Protein AF-S4P3X9-F1 (afdb_monomer_lite)

Organism: NCBI:txid116150

Radius of gyration: 15.5 Å; chains: 1; bounding box: 35×25×35 Å

Structure (mmCIF, N/CA/C/O backbone):
data_AF-S4P3X9-F1
#
_entry.id   AF-S4P3X9-F1
#
loop_
_atom_site.group_PDB
_atom_site.id
_atom_site.type_symbol
_atom_site.label_atom_id
_atom_site.label_alt_id
_atom_site.label_comp_id
_atom_site.label_asym_id
_atom_site.label_entity_id
_atom_site.label_seq_id
_atom_site.pdbx_PDB_ins_code
_atom_site.Cartn_x
_atom_site.Cartn_y
_atom_site.Cartn_z
_atom_site.occupancy
_atom_site.B_iso_or_equiv
_atom_site.auth_seq_id
_atom_site.auth_comp_id
_atom_site.auth_asym_id
_atom_site.auth_atom_id
_atom_site.pdbx_PDB_model_num
ATOM 1 N N . CYS A 1 1 ? 14.569 8.033 -18.618 1.00 68.69 1 CYS A N 1
ATOM 2 C CA . CYS A 1 1 ? 13.629 6.911 -18.847 1.00 68.69 1 CYS A CA 1
ATOM 3 C C . CYS A 1 1 ? 14.243 5.550 -18.502 1.00 68.69 1 CYS A C 1
ATOM 5 O O . CYS A 1 1 ? 13.648 4.833 -17.716 1.00 68.69 1 CYS A O 1
ATOM 7 N N . VAL A 1 2 ? 15.444 5.218 -18.999 1.00 82.62 2 VAL A N 1
ATOM 8 C CA . VAL A 1 2 ? 16.091 3.892 -18.833 1.00 82.62 2 VAL A CA 1
ATOM 9 C C . VAL A 1 2 ? 16.248 3.433 -17.371 1.00 82.62 2 VAL A C 1
ATOM 11 O O . VAL A 1 2 ? 15.986 2.275 -17.064 1.00 82.62 2 VAL A O 1
ATOM 14 N N . PHE A 1 3 ? 16.625 4.329 -16.456 1.00 86.69 3 PHE A N 1
ATOM 15 C CA . PHE A 1 3 ? 16.858 3.989 -15.042 1.00 86.69 3 PHE A CA 1
ATOM 16 C C . PHE A 1 3 ? 15.642 4.183 -14.128 1.00 86.69 3 PHE A C 1
ATOM 18 O O . PHE A 1 3 ? 15.775 4.080 -12.913 1.00 86.69 3 PHE A O 1
ATOM 25 N N . LEU A 1 4 ? 14.454 4.453 -14.678 1.00 86.81 4 LEU A N 1
ATOM 26 C CA . LEU A 1 4 ? 13.274 4.700 -13.852 1.00 86.81 4 LEU A CA 1
ATOM 27 C C . LEU A 1 4 ? 12.811 3.422 -13.132 1.00 86.81 4 LEU A C 1
ATOM 29 O O . LEU A 1 4 ? 12.635 3.437 -11.916 1.00 86.81 4 LEU A O 1
ATOM 33 N N . ALA A 1 5 ? 12.681 2.305 -13.851 1.00 85.31 5 ALA A N 1
ATOM 34 C CA . ALA A 1 5 ? 12.203 1.048 -13.274 1.00 85.31 5 ALA A CA 1
ATOM 35 C C . ALA A 1 5 ? 13.094 0.503 -12.128 1.00 85.31 5 ALA A C 1
ATOM 37 O O . ALA A 1 5 ? 12.543 0.142 -11.087 1.00 85.31 5 ALA A O 1
ATOM 38 N N . PRO A 1 6 ? 14.443 0.524 -12.221 1.00 88.12 6 PRO A N 1
ATOM 39 C CA . PRO A 1 6 ? 15.310 0.146 -11.100 1.00 88.12 6 PRO A CA 1
ATOM 40 C C . PRO A 1 6 ? 15.134 1.006 -9.840 1.00 88.12 6 PRO A C 1
ATOM 42 O O . PRO A 1 6 ? 15.171 0.480 -8.729 1.00 88.12 6 PRO A O 1
ATOM 45 N N . VAL A 1 7 ? 14.903 2.317 -9.988 1.00 90.75 7 VAL A N 1
ATOM 46 C CA . VAL A 1 7 ? 14.680 3.216 -8.840 1.00 90.75 7 VAL A CA 1
ATOM 47 C C . VAL A 1 7 ? 13.374 2.858 -8.126 1.00 90.75 7 VAL A C 1
ATOM 49 O O . VAL A 1 7 ? 13.359 2.706 -6.904 1.00 90.75 7 VAL A O 1
ATOM 52 N N . PHE A 1 8 ? 12.291 2.646 -8.877 1.00 90.00 8 PHE A N 1
ATOM 53 C CA . PHE A 1 8 ? 11.008 2.218 -8.307 1.00 90.00 8 PHE A CA 1
ATOM 54 C C . PHE A 1 8 ? 11.046 0.795 -7.738 1.00 90.00 8 PHE A C 1
ATOM 56 O O . PHE A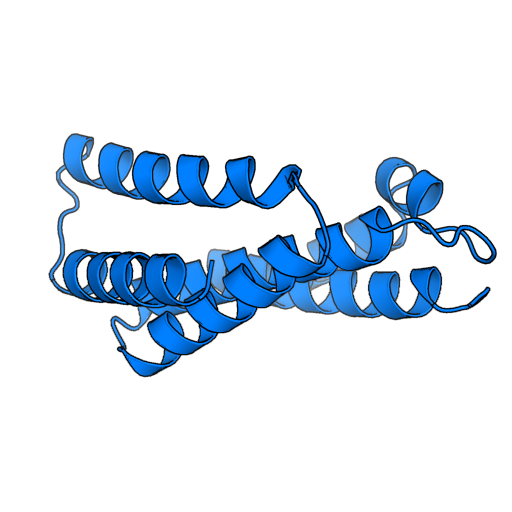 1 8 ? 10.343 0.511 -6.769 1.00 90.00 8 PHE A O 1
ATOM 63 N N . SER A 1 9 ? 11.910 -0.079 -8.255 1.00 88.38 9 SER A N 1
ATOM 64 C CA . SER A 1 9 ? 12.150 -1.401 -7.667 1.00 88.38 9 SER A CA 1
ATOM 65 C C . SER A 1 9 ? 12.752 -1.306 -6.259 1.00 88.38 9 SER A C 1
ATOM 67 O O . SER A 1 9 ? 12.252 -1.938 -5.325 1.00 88.38 9 SER A O 1
ATOM 69 N N . GLY A 1 10 ? 13.728 -0.413 -6.051 1.00 91.25 10 GLY A N 1
ATOM 70 C CA . GLY A 1 10 ? 14.253 -0.121 -4.712 1.00 91.25 10 GLY A CA 1
ATOM 71 C C . GLY A 1 10 ? 13.184 0.428 -3.759 1.00 91.25 10 GLY A C 1
ATOM 72 O O . GLY A 1 10 ? 13.070 -0.022 -2.618 1.00 91.25 10 GLY A O 1
ATOM 73 N N . LEU A 1 11 ? 12.339 1.346 -4.238 1.00 93.19 11 LEU A N 1
ATOM 74 C CA . LEU A 1 11 ? 11.215 1.875 -3.453 1.00 93.19 11 LEU A CA 1
ATOM 75 C C . LEU A 1 11 ? 10.174 0.795 -3.125 1.00 93.19 11 LEU A C 1
ATOM 77 O O . LEU A 1 11 ? 9.624 0.781 -2.025 1.00 93.19 11 LEU A O 1
ATOM 81 N N . THR A 1 12 ? 9.938 -0.145 -4.039 1.00 93.38 12 THR A N 1
ATOM 82 C CA . THR A 1 12 ? 9.047 -1.291 -3.822 1.00 93.38 12 THR A CA 1
ATOM 83 C C . THR A 1 12 ? 9.562 -2.186 -2.700 1.00 93.38 12 THR A C 1
ATOM 85 O O . THR A 1 12 ? 8.772 -2.614 -1.854 1.00 93.3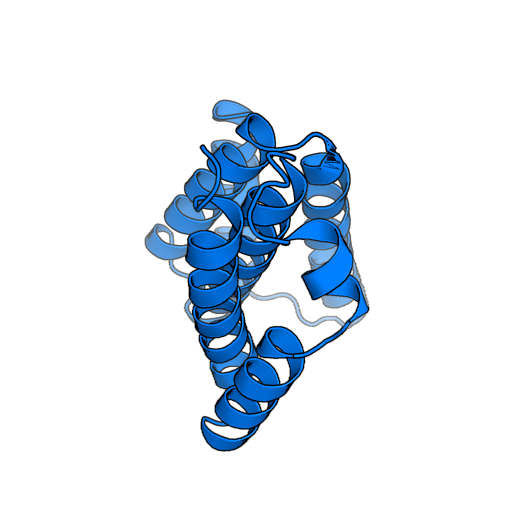8 12 THR A O 1
ATOM 88 N N . ALA A 1 13 ? 10.875 -2.427 -2.626 1.00 94.00 13 ALA A N 1
ATOM 89 C CA . ALA A 1 13 ? 11.472 -3.179 -1.524 1.00 94.00 13 ALA A CA 1
ATOM 90 C C . ALA A 1 13 ? 11.237 -2.487 -0.169 1.00 94.00 13 ALA A C 1
ATOM 92 O O . ALA A 1 13 ? 10.856 -3.145 0.801 1.00 94.00 13 ALA A O 1
ATOM 93 N N . ILE A 1 14 ? 11.359 -1.156 -0.114 1.00 94.56 14 ILE A N 1
ATOM 94 C CA . ILE A 1 14 ? 11.078 -0.367 1.097 1.00 94.56 14 ILE A CA 1
ATOM 95 C C . ILE A 1 14 ? 9.588 -0.429 1.471 1.00 94.56 14 ILE A C 1
ATOM 97 O O . ILE A 1 14 ? 9.257 -0.693 2.627 1.00 94.56 14 ILE A O 1
ATOM 101 N N . SER A 1 15 ? 8.674 -0.240 0.517 1.00 94.12 15 SER A N 1
ATOM 102 C CA . SER A 1 15 ? 7.229 -0.364 0.769 1.00 94.12 15 SER A CA 1
ATOM 103 C C . SER A 1 15 ? 6.854 -1.765 1.257 1.00 94.12 15 SER A C 1
ATOM 105 O O . SER A 1 15 ? 6.041 -1.910 2.169 1.00 94.12 15 SER A O 1
ATOM 107 N N . THR A 1 16 ? 7.496 -2.800 0.713 1.00 95.12 16 THR A N 1
ATOM 108 C CA . THR A 1 16 ? 7.284 -4.194 1.122 1.00 95.12 16 THR A CA 1
ATOM 109 C C . THR A 1 16 ? 7.794 -4.445 2.537 1.00 95.12 16 THR A C 1
ATOM 111 O O . THR A 1 16 ? 7.093 -5.089 3.320 1.00 95.12 16 THR A O 1
ATOM 114 N N . TYR A 1 17 ? 8.956 -3.889 2.905 1.00 95.94 17 TYR A N 1
ATOM 115 C CA . TYR A 1 17 ? 9.446 -3.888 4.288 1.00 95.94 17 TYR A CA 1
ATOM 116 C C . TYR A 1 17 ? 8.416 -3.270 5.238 1.00 95.94 17 TYR A C 1
ATOM 118 O O . TYR A 1 17 ? 8.084 -3.869 6.258 1.00 95.94 17 TYR A O 1
ATOM 126 N N . LEU A 1 18 ? 7.881 -2.093 4.901 1.00 94.56 18 LEU A N 1
ATOM 127 C CA . LEU A 1 18 ? 6.918 -1.387 5.749 1.00 94.56 18 LEU A CA 1
ATOM 128 C C . LEU A 1 18 ? 5.612 -2.174 5.917 1.00 94.56 18 LEU A C 1
ATOM 130 O O . LEU A 1 18 ? 5.133 -2.328 7.040 1.00 94.56 18 LEU A O 1
ATOM 134 N N . LEU A 1 19 ? 5.070 -2.723 4.826 1.00 94.69 19 LEU A N 1
ATOM 135 C CA . LEU A 1 19 ? 3.873 -3.571 4.837 1.00 94.69 19 LEU A CA 1
ATOM 136 C C . LEU A 1 19 ? 4.037 -4.774 5.777 1.00 94.69 19 LEU A C 1
ATOM 138 O O . LEU A 1 19 ? 3.187 -5.056 6.618 1.00 94.69 19 LEU A O 1
ATOM 142 N N . THR A 1 20 ? 5.139 -5.499 5.628 1.00 94.81 20 THR A N 1
ATOM 143 C CA . THR A 1 20 ? 5.391 -6.746 6.362 1.00 94.81 20 THR A CA 1
ATOM 144 C C . THR A 1 20 ? 5.817 -6.507 7.809 1.00 94.81 20 THR A C 1
ATOM 146 O O . THR A 1 20 ? 5.421 -7.267 8.696 1.00 94.81 20 THR A O 1
ATOM 149 N N . ALA A 1 21 ? 6.541 -5.418 8.078 1.00 93.50 21 ALA A N 1
ATOM 150 C CA . ALA A 1 21 ? 6.828 -4.965 9.435 1.00 93.50 21 ALA A CA 1
ATOM 151 C C . ALA A 1 21 ? 5.547 -4.579 10.188 1.00 93.50 21 ALA A C 1
ATOM 153 O O . ALA A 1 21 ? 5.473 -4.787 11.398 1.00 93.50 21 ALA A O 1
ATOM 154 N N . GLU A 1 22 ? 4.533 -4.069 9.481 1.00 91.88 22 GLU A N 1
ATOM 155 C CA . GLU A 1 22 ? 3.221 -3.808 10.063 1.00 91.88 22 GLU A CA 1
ATOM 156 C C . GLU A 1 22 ? 2.493 -5.122 10.385 1.00 91.88 22 GLU A C 1
ATOM 158 O O . GLU A 1 22 ? 1.823 -5.218 11.404 1.00 91.88 22 GLU A O 1
ATOM 163 N N . LEU A 1 23 ? 2.630 -6.175 9.582 1.00 92.38 23 LEU A N 1
ATOM 164 C CA . LEU A 1 23 ? 1.920 -7.437 9.826 1.00 92.38 23 LEU A CA 1
ATOM 165 C C . LEU A 1 23 ? 2.492 -8.263 10.984 1.00 92.38 23 LEU A C 1
ATOM 167 O O . LEU A 1 23 ? 1.716 -8.878 11.714 1.00 92.38 23 LEU A O 1
ATOM 171 N N . TRP A 1 24 ? 3.817 -8.306 11.142 1.00 91.56 24 TRP A N 1
ATOM 172 C CA . TRP A 1 24 ? 4.453 -9.243 12.073 1.00 91.56 24 TRP A CA 1
ATOM 173 C C . TRP A 1 24 ? 5.578 -8.625 12.905 1.00 91.56 24 TRP A C 1
ATOM 175 O O . TRP A 1 24 ? 5.368 -8.220 14.046 1.00 91.56 24 TRP A O 1
ATOM 185 N N . SER A 1 25 ? 6.797 -8.582 12.363 1.00 94.06 25 SER A N 1
ATOM 186 C CA . SER A 1 25 ? 7.985 -8.075 13.047 1.00 94.06 25 SER A CA 1
ATOM 187 C C . SER A 1 25 ? 8.952 -7.435 12.056 1.00 94.06 25 SER A C 1
ATOM 189 O O . SER A 1 25 ? 8.927 -7.721 10.857 1.00 94.06 25 SER A O 1
ATOM 191 N N . ARG A 1 26 ? 9.863 -6.597 12.564 1.00 93.12 26 ARG A N 1
ATOM 192 C CA . ARG A 1 26 ? 10.893 -5.945 11.735 1.00 93.12 26 ARG A CA 1
ATOM 193 C C . ARG A 1 26 ? 11.793 -6.956 11.019 1.00 93.12 26 ARG A C 1
ATOM 195 O O . ARG A 1 26 ? 12.182 -6.717 9.883 1.00 93.12 26 ARG A O 1
ATOM 202 N N . GLY A 1 27 ? 12.084 -8.093 11.659 1.00 93.94 27 GLY A N 1
ATOM 203 C CA . GLY A 1 27 ? 12.873 -9.170 11.056 1.00 93.94 27 GLY A CA 1
ATOM 204 C C . GLY A 1 27 ? 12.173 -9.785 9.845 1.00 93.94 27 GLY A C 1
ATOM 205 O O . GLY A 1 27 ? 12.776 -9.881 8.781 1.00 93.94 27 GLY A O 1
ATOM 206 N N . ALA A 1 28 ? 10.881 -10.113 9.974 1.00 93.62 28 ALA A N 1
ATOM 207 C CA . ALA A 1 28 ? 10.082 -10.612 8.852 1.00 93.62 28 ALA A CA 1
ATOM 208 C C . ALA A 1 28 ? 10.046 -9.605 7.692 1.00 93.62 28 ALA A C 1
ATOM 210 O O . ALA A 1 28 ? 10.126 -10.004 6.530 1.00 93.62 28 ALA A O 1
ATOM 211 N N . GLY A 1 29 ? 10.004 -8.305 8.003 1.00 93.88 29 GLY A N 1
ATOM 212 C CA . GLY A 1 29 ? 10.024 -7.282 6.967 1.00 93.88 29 GLY A CA 1
ATOM 213 C C . GLY A 1 29 ? 11.344 -7.148 6.224 1.00 93.88 29 GLY A C 1
ATOM 214 O O . GLY A 1 29 ? 11.338 -6.944 5.010 1.00 93.88 29 GLY A O 1
ATOM 215 N N . LEU A 1 30 ? 12.478 -7.314 6.909 1.00 94.62 30 LEU A N 1
ATOM 216 C CA . LEU A 1 30 ? 13.787 -7.338 6.248 1.00 94.62 30 LEU A CA 1
ATOM 217 C C . LEU A 1 30 ? 13.885 -8.515 5.273 1.00 94.62 30 LEU A C 1
ATOM 219 O O . LEU A 1 30 ? 14.306 -8.328 4.135 1.00 94.62 30 LEU A O 1
ATOM 223 N N . PHE A 1 31 ? 13.426 -9.704 5.678 1.00 95.44 31 PHE A N 1
ATOM 224 C CA . PHE A 1 31 ? 13.382 -10.862 4.782 1.00 95.44 31 PHE A CA 1
ATOM 225 C C . PHE A 1 31 ? 12.474 -10.621 3.571 1.00 95.44 31 PHE A C 1
ATOM 227 O O . PHE A 1 31 ? 12.879 -10.906 2.447 1.00 95.44 31 PHE A O 1
ATOM 234 N N . ALA A 1 32 ? 11.285 -10.044 3.768 1.00 94.50 32 ALA A N 1
ATOM 235 C CA . ALA A 1 32 ? 10.368 -9.741 2.670 1.00 94.50 32 ALA A CA 1
ATOM 236 C C . ALA A 1 32 ? 10.966 -8.745 1.658 1.00 94.50 32 ALA A C 1
ATOM 238 O O . ALA A 1 32 ? 10.846 -8.949 0.449 1.00 94.50 32 ALA A O 1
ATOM 239 N N . ALA A 1 33 ? 11.652 -7.705 2.140 1.00 94.06 33 ALA A N 1
ATOM 240 C CA . ALA A 1 33 ? 12.339 -6.741 1.284 1.00 94.06 33 ALA A CA 1
ATOM 241 C C . ALA A 1 33 ? 13.501 -7.368 0.506 1.00 94.06 33 ALA A C 1
ATOM 243 O O . ALA A 1 33 ? 13.640 -7.118 -0.691 1.00 94.06 33 ALA A O 1
ATOM 244 N N . CYS A 1 34 ? 14.294 -8.227 1.151 1.00 94.00 34 CYS A N 1
ATOM 245 C CA . CYS A 1 34 ? 15.344 -8.976 0.467 1.00 94.00 34 CYS A CA 1
ATOM 246 C C . CYS A 1 34 ? 14.764 -9.906 -0.604 1.00 94.00 34 CYS A C 1
ATOM 248 O O . CYS A 1 34 ? 15.317 -9.976 -1.692 1.00 94.00 34 CYS A O 1
ATOM 250 N N . PHE A 1 35 ? 13.642 -10.587 -0.352 1.00 94.25 35 PHE A N 1
ATOM 251 C CA . PHE A 1 35 ? 13.054 -11.483 -1.350 1.00 94.25 35 PHE A CA 1
ATOM 252 C C . PHE A 1 35 ? 12.506 -10.742 -2.568 1.00 94.25 35 PHE A C 1
ATOM 254 O O . PHE A 1 35 ? 12.785 -11.149 -3.694 1.00 94.25 35 PHE A O 1
ATOM 261 N N . ILE A 1 36 ? 11.772 -9.641 -2.378 1.00 93.25 36 ILE A N 1
ATOM 262 C CA . ILE A 1 36 ? 11.203 -8.905 -3.516 1.00 93.25 36 ILE A CA 1
ATOM 263 C C . ILE A 1 36 ? 12.270 -8.191 -4.357 1.00 93.25 36 ILE A C 1
ATOM 265 O O . ILE A 1 36 ? 12.069 -8.001 -5.552 1.00 93.25 36 ILE A O 1
ATOM 269 N N . ALA A 1 37 ? 13.420 -7.845 -3.770 1.00 90.94 37 ALA A N 1
ATOM 270 C CA . ALA A 1 37 ? 14.511 -7.194 -4.493 1.00 90.94 37 ALA A CA 1
ATOM 271 C C . ALA A 1 37 ? 15.141 -8.088 -5.579 1.00 90.94 37 ALA A C 1
ATOM 273 O O . ALA A 1 37 ? 15.643 -7.575 -6.577 1.00 90.94 37 ALA A O 1
ATOM 274 N N . ILE A 1 38 ? 15.115 -9.413 -5.392 1.00 91.81 38 ILE A N 1
ATOM 275 C CA . ILE A 1 38 ? 15.812 -10.385 -6.254 1.00 91.81 38 ILE A CA 1
ATOM 276 C C . ILE A 1 38 ? 14.831 -11.328 -6.969 1.00 91.81 38 ILE A C 1
ATOM 278 O O . ILE A 1 38 ? 15.253 -12.221 -7.704 1.00 91.81 38 ILE A O 1
ATOM 282 N N . VAL A 1 39 ? 13.520 -11.182 -6.741 1.00 93.69 39 VAL A N 1
ATOM 283 C CA . VAL A 1 39 ? 12.532 -12.113 -7.293 1.00 93.69 39 VAL A CA 1
ATOM 284 C C . VAL A 1 39 ? 12.463 -11.970 -8.822 1.00 93.69 39 VAL A C 1
ATOM 286 O O . VAL A 1 39 ? 12.111 -10.900 -9.328 1.00 93.69 39 VAL A O 1
ATOM 289 N N . PRO A 1 40 ? 12.731 -13.045 -9.592 1.00 88.06 40 PRO A N 1
ATOM 290 C CA . PRO A 1 40 ? 12.842 -12.959 -11.049 1.00 88.06 40 PRO A CA 1
ATOM 291 C C . PRO A 1 40 ? 11.532 -12.526 -11.715 1.00 88.06 40 PRO A C 1
ATOM 293 O O . PRO A 1 40 ? 11.553 -11.852 -12.744 1.00 88.06 40 PRO A O 1
ATOM 296 N N . GLY A 1 41 ? 10.387 -12.849 -11.102 1.00 88.31 41 GLY A N 1
ATOM 297 C CA . GLY A 1 41 ? 9.074 -12.415 -11.577 1.00 88.31 41 GLY A CA 1
ATOM 298 C C . GLY A 1 41 ? 8.941 -10.892 -11.633 1.00 88.31 41 GLY A C 1
ATOM 299 O O . GLY A 1 41 ? 8.505 -10.363 -12.652 1.00 88.31 41 GLY A O 1
ATOM 300 N N . TYR A 1 42 ? 9.383 -10.180 -10.590 1.00 87.94 42 TYR A N 1
ATOM 301 C CA . TYR A 1 42 ? 9.358 -8.716 -10.586 1.00 87.94 42 TYR A CA 1
ATOM 302 C C . TYR A 1 42 ? 10.493 -8.139 -11.434 1.00 87.94 42 TYR A C 1
ATOM 304 O O . TYR A 1 42 ? 10.245 -7.266 -12.264 1.00 87.94 42 TYR A O 1
ATOM 312 N N . SER A 1 43 ? 11.707 -8.692 -11.317 1.00 85.38 43 SER A N 1
ATOM 313 C CA . SER A 1 43 ? 12.863 -8.227 -12.090 1.00 85.38 43 SER A CA 1
ATOM 314 C C . SER A 1 43 ? 12.618 -8.267 -13.597 1.00 85.38 43 SER A C 1
ATOM 316 O O . SER A 1 43 ? 13.039 -7.342 -14.279 1.00 85.38 43 SER A O 1
ATOM 318 N N . SER A 1 44 ? 11.889 -9.267 -14.116 1.00 86.94 44 SER A N 1
ATOM 319 C CA . SER A 1 44 ? 11.553 -9.372 -15.547 1.00 86.94 44 SER A CA 1
ATOM 320 C C . SER A 1 44 ? 10.752 -8.182 -16.093 1.00 86.94 44 SER A C 1
ATOM 322 O O . SER A 1 44 ? 10.879 -7.844 -17.266 1.00 86.94 44 SER A O 1
ATOM 324 N N . ARG A 1 45 ? 9.971 -7.518 -15.233 1.00 80.56 45 ARG A N 1
ATOM 325 C CA . ARG A 1 45 ? 9.109 -6.374 -15.570 1.00 80.56 45 ARG A CA 1
ATOM 326 C C . ARG A 1 45 ? 9.723 -5.031 -15.160 1.00 80.56 45 ARG A C 1
ATOM 328 O O . ARG A 1 45 ? 9.231 -3.982 -15.557 1.00 80.56 45 ARG A O 1
ATOM 335 N N . SER A 1 46 ? 10.830 -5.050 -14.410 1.00 83.00 46 SER A N 1
ATOM 336 C CA . SER A 1 46 ? 11.499 -3.857 -13.873 1.00 83.00 46 SER A CA 1
ATOM 337 C C . SER A 1 46 ? 12.976 -3.725 -14.287 1.00 83.00 46 SER A C 1
ATOM 339 O O . SER A 1 46 ? 13.774 -3.139 -13.549 1.00 83.00 46 SER A O 1
ATOM 341 N N . VAL A 1 47 ? 13.371 -4.288 -15.436 1.00 84.12 47 VAL A N 1
ATOM 342 C CA . VAL A 1 47 ? 14.754 -4.217 -15.950 1.00 84.12 47 VAL A CA 1
ATOM 343 C C . VAL A 1 47 ? 15.105 -2.789 -16.383 1.00 84.12 47 VAL A C 1
ATOM 345 O O . VAL A 1 47 ? 14.268 -2.062 -16.917 1.00 84.12 47 VAL A O 1
ATOM 348 N N . ALA A 1 48 ? 16.366 -2.386 -16.201 1.00 82.06 48 ALA A N 1
ATOM 349 C CA . ALA A 1 48 ? 16.874 -1.133 -16.756 1.00 82.06 48 ALA A CA 1
ATOM 350 C C . ALA A 1 48 ? 16.668 -1.092 -18.283 1.00 82.06 48 ALA A C 1
ATOM 352 O O . ALA A 1 48 ? 17.090 -1.994 -19.001 1.00 82.06 48 ALA A O 1
ATOM 353 N N . GLY A 1 49 ? 16.011 -0.043 -18.775 1.00 80.06 49 GLY A N 1
ATOM 354 C CA . GLY A 1 49 ? 15.608 0.083 -20.181 1.00 80.06 49 GLY A CA 1
ATOM 355 C C . GLY A 1 49 ? 14.170 -0.346 -20.471 1.00 80.06 49 GLY A C 1
ATOM 356 O O . GLY A 1 49 ? 13.628 0.089 -21.483 1.00 80.06 49 GLY A O 1
ATOM 357 N N . SER A 1 50 ? 13.523 -1.089 -19.566 1.00 79.00 50 SER A N 1
ATOM 358 C CA . SER A 1 50 ? 12.083 -1.343 -19.633 1.00 79.00 50 SER A CA 1
ATOM 359 C C . SER A 1 50 ? 11.328 -0.135 -19.079 1.00 79.00 50 SER A C 1
ATOM 361 O O . SER A 1 50 ? 11.312 0.109 -17.871 1.00 79.00 50 SER A O 1
ATOM 363 N N . TYR A 1 51 ? 10.747 0.664 -19.973 1.00 80.88 51 TYR A N 1
ATOM 364 C CA . TYR A 1 51 ? 9.901 1.806 -19.622 1.00 80.88 51 TYR A CA 1
ATOM 365 C C . TYR A 1 51 ? 8.426 1.401 -19.677 1.00 80.88 51 TYR A C 1
ATOM 367 O O . TYR A 1 51 ? 7.656 1.916 -20.482 1.00 80.88 51 TYR A O 1
ATOM 375 N N . ASP A 1 52 ? 8.073 0.425 -18.845 1.00 83.00 52 ASP A N 1
ATOM 376 C CA . ASP A 1 52 ? 6.699 -0.040 -18.682 1.00 83.00 52 ASP A CA 1
ATOM 377 C C . ASP A 1 52 ? 6.103 0.489 -17.368 1.00 83.00 52 ASP A C 1
ATOM 379 O O . ASP A 1 52 ? 6.809 0.725 -16.380 1.00 83.00 52 ASP A O 1
ATOM 383 N N . ASN A 1 53 ? 4.785 0.668 -17.347 1.00 84.69 53 ASN A N 1
ATOM 384 C CA . ASN A 1 53 ? 4.044 1.228 -16.216 1.00 84.69 53 ASN A CA 1
ATOM 385 C C . ASN A 1 53 ? 4.036 0.283 -15.004 1.00 84.69 53 ASN A C 1
ATOM 387 O O . ASN A 1 53 ? 3.824 0.708 -13.868 1.00 84.69 53 ASN A O 1
ATOM 391 N N . GLU A 1 54 ? 4.309 -1.002 -15.228 1.00 82.00 54 GLU A N 1
ATOM 392 C CA . GLU A 1 54 ? 4.253 -2.054 -14.215 1.00 82.00 54 GLU A CA 1
ATOM 393 C C . GLU A 1 54 ? 5.246 -1.837 -13.063 1.00 82.00 54 GLU A C 1
ATOM 395 O O . GLU A 1 54 ? 4.919 -2.099 -11.903 1.00 82.00 54 GLU A O 1
ATOM 400 N N . GLY A 1 55 ? 6.436 -1.294 -13.348 1.00 82.00 55 GLY A N 1
ATOM 401 C CA . GLY A 1 55 ? 7.445 -1.012 -12.322 1.00 82.00 55 GLY A CA 1
ATOM 402 C C . GLY A 1 55 ? 6.963 0.003 -11.281 1.00 82.00 55 GLY A C 1
ATOM 403 O O . GLY A 1 55 ? 7.179 -0.189 -10.083 1.00 82.00 55 GLY A O 1
ATOM 404 N N . ILE A 1 56 ? 6.261 1.045 -11.737 1.00 89.00 56 ILE A N 1
ATOM 405 C CA . ILE A 1 56 ? 5.654 2.079 -10.887 1.00 89.00 56 ILE A CA 1
ATOM 406 C C . ILE A 1 56 ? 4.391 1.539 -10.205 1.00 89.00 56 ILE A C 1
ATOM 408 O O . ILE A 1 56 ? 4.164 1.787 -9.019 1.00 89.00 56 ILE A O 1
ATOM 412 N N . ALA A 1 57 ? 3.580 0.776 -10.940 1.00 89.19 57 ALA A N 1
ATOM 413 C CA . ALA A 1 57 ? 2.321 0.235 -10.448 1.00 89.19 57 ALA A CA 1
ATOM 414 C C . ALA A 1 57 ? 2.516 -0.694 -9.244 1.00 89.19 57 ALA A C 1
ATOM 416 O O . ALA A 1 57 ? 1.781 -0.607 -8.263 1.00 89.19 57 ALA A O 1
ATOM 417 N N . ILE A 1 58 ? 3.534 -1.557 -9.279 1.00 91.69 58 ILE A N 1
ATOM 418 C CA . ILE A 1 58 ? 3.817 -2.488 -8.179 1.00 91.69 58 ILE A CA 1
ATOM 419 C C . ILE A 1 58 ? 4.244 -1.726 -6.916 1.00 91.69 58 ILE A C 1
ATOM 421 O O . ILE A 1 58 ? 3.786 -2.057 -5.820 1.00 91.69 58 ILE A O 1
ATOM 425 N N . PHE A 1 59 ? 5.036 -0.660 -7.057 1.00 92.94 59 PHE A N 1
ATOM 426 C CA . PHE A 1 59 ? 5.362 0.234 -5.944 1.00 92.94 59 PHE A CA 1
ATOM 427 C C . PHE A 1 59 ? 4.100 0.870 -5.339 1.00 92.94 59 PHE A C 1
ATOM 429 O O . PHE A 1 59 ? 3.885 0.787 -4.125 1.00 92.94 59 PHE A O 1
ATOM 436 N N . ALA A 1 60 ? 3.260 1.480 -6.182 1.00 92.94 60 ALA A N 1
ATOM 437 C CA . ALA A 1 60 ? 2.034 2.158 -5.764 1.00 92.94 60 ALA A CA 1
ATOM 438 C C . ALA A 1 60 ? 1.056 1.199 -5.067 1.00 92.94 60 ALA A C 1
ATOM 440 O O . ALA A 1 60 ? 0.439 1.545 -4.057 1.00 92.94 60 ALA A O 1
ATOM 441 N N . LEU A 1 61 ? 0.959 -0.034 -5.564 1.00 93.44 61 LEU A N 1
ATOM 442 C CA . LEU A 1 61 ? 0.137 -1.090 -4.986 1.00 93.44 61 LEU A CA 1
ATOM 443 C C . LEU A 1 61 ? 0.620 -1.467 -3.579 1.00 93.44 61 LEU A C 1
ATOM 445 O O . LEU A 1 61 ? -0.181 -1.460 -2.642 1.00 93.44 61 LEU A O 1
ATOM 449 N N . GLN A 1 62 ? 1.921 -1.723 -3.397 1.00 94.25 62 GLN A N 1
ATOM 450 C CA . GLN A 1 62 ? 2.466 -2.057 -2.074 1.00 94.25 62 GLN A CA 1
ATOM 451 C C . GLN A 1 62 ? 2.319 -0.906 -1.075 1.00 94.25 62 GLN A C 1
ATOM 453 O O . GLN A 1 62 ? 1.971 -1.126 0.087 1.00 94.25 62 GLN A O 1
ATOM 458 N N . LEU A 1 63 ? 2.530 0.332 -1.530 1.00 95.06 63 LEU A N 1
ATOM 459 C CA . LEU A 1 63 ? 2.346 1.522 -0.703 1.00 95.06 63 LEU A CA 1
ATOM 460 C C . LEU A 1 63 ? 0.885 1.681 -0.256 1.00 95.06 63 LEU A C 1
ATOM 462 O O . LEU A 1 63 ? 0.623 1.946 0.919 1.00 95.06 63 LEU A O 1
ATOM 466 N N . THR A 1 64 ? -0.066 1.465 -1.167 1.00 95.25 64 THR A N 1
ATOM 467 C CA . THR A 1 64 ? -1.502 1.575 -0.875 1.00 95.25 64 THR A CA 1
ATOM 468 C C . THR A 1 64 ? -1.939 0.529 0.148 1.00 95.25 64 THR A C 1
ATOM 470 O O . THR A 1 64 ? -2.651 0.864 1.094 1.00 95.25 64 THR A O 1
ATOM 473 N N . TYR A 1 65 ? -1.463 -0.715 0.037 1.00 95.00 65 TYR A N 1
ATOM 474 C CA . TYR A 1 65 ? -1.762 -1.747 1.034 1.00 95.00 65 TYR A CA 1
ATOM 475 C C . TYR A 1 65 ? -1.131 -1.477 2.397 1.00 95.00 65 TYR A C 1
ATOM 477 O O . TYR A 1 65 ? -1.780 -1.701 3.421 1.00 95.00 65 TYR A O 1
ATOM 485 N N . PHE A 1 66 ? 0.090 -0.944 2.433 1.00 95.38 66 PHE A N 1
ATOM 486 C CA . PHE A 1 66 ? 0.706 -0.519 3.686 1.00 95.38 66 PHE A CA 1
ATOM 487 C C . PHE A 1 66 ? -0.125 0.569 4.377 1.00 95.38 66 PHE A C 1
ATOM 489 O O . PHE A 1 66 ? -0.454 0.443 5.559 1.00 95.38 66 PHE A O 1
ATOM 496 N N . LEU A 1 67 ? -0.507 1.612 3.637 1.00 95.19 67 LEU A N 1
ATOM 497 C CA . LEU A 1 67 ? -1.299 2.717 4.174 1.00 95.19 67 LEU A CA 1
ATOM 498 C C . LEU A 1 67 ? -2.692 2.259 4.619 1.00 95.19 67 LEU A C 1
ATOM 500 O O . LEU A 1 67 ? -3.131 2.657 5.698 1.00 95.19 67 LEU A O 1
ATOM 504 N N . TRP A 1 68 ? -3.331 1.358 3.868 1.00 95.19 68 TRP A N 1
ATOM 505 C CA . TRP A 1 68 ? -4.616 0.759 4.232 1.00 95.19 68 TRP A CA 1
ATOM 506 C C . TRP A 1 68 ? -4.545 -0.015 5.556 1.00 95.19 68 TRP A C 1
ATOM 508 O O . TRP A 1 68 ? -5.340 0.228 6.465 1.00 95.19 68 TRP A O 1
ATOM 518 N N . LEU A 1 69 ? -3.558 -0.905 5.720 1.00 94.31 69 LEU A N 1
ATOM 519 C CA . LEU A 1 69 ? -3.384 -1.652 6.972 1.00 94.31 69 LEU A CA 1
ATOM 520 C C . LEU A 1 69 ? -3.079 -0.723 8.152 1.00 94.31 69 LEU A C 1
ATOM 522 O O . LEU A 1 69 ? -3.605 -0.908 9.254 1.00 94.31 69 LEU A O 1
ATOM 526 N N . ARG A 1 70 ? -2.259 0.306 7.922 1.00 94.00 70 ARG A N 1
ATOM 527 C CA . ARG A 1 70 ? -1.934 1.310 8.938 1.00 94.00 70 ARG A CA 1
ATOM 528 C C . ARG A 1 70 ? -3.158 2.140 9.334 1.00 94.00 70 ARG A C 1
ATOM 530 O O . ARG A 1 70 ? -3.353 2.409 10.523 1.00 94.00 70 ARG A O 1
ATOM 537 N N . SER A 1 71 ? -3.995 2.501 8.362 1.00 93.88 71 SER A N 1
ATOM 538 C CA . SER A 1 71 ? -5.293 3.158 8.550 1.00 93.88 71 SER A CA 1
ATOM 539 C C . SER A 1 71 ? -6.215 2.304 9.426 1.00 93.88 71 SER A C 1
ATOM 541 O O . SER A 1 71 ? -6.651 2.783 10.470 1.00 93.88 71 SER A O 1
ATOM 543 N N . LEU A 1 72 ? -6.384 1.014 9.117 1.00 93.50 72 LEU A N 1
ATOM 544 C CA . LEU A 1 72 ? -7.235 0.106 9.895 1.00 93.50 72 LEU A CA 1
ATOM 545 C C . LEU A 1 72 ? -6.787 -0.058 11.353 1.00 93.50 72 LEU A C 1
ATOM 547 O O . LEU A 1 72 ? -7.613 -0.067 12.269 1.00 93.50 72 LEU A O 1
ATOM 551 N N . LYS A 1 73 ? -5.479 -0.184 11.590 1.00 91.25 73 LYS A N 1
ATOM 552 C CA . LYS A 1 73 ? -4.941 -0.373 12.944 1.00 91.25 73 LYS A CA 1
ATOM 553 C C . LYS A 1 73 ? -5.080 0.869 13.815 1.00 91.25 73 LYS A C 1
ATOM 555 O O . LYS A 1 73 ? -5.471 0.763 14.982 1.00 91.25 73 LYS A O 1
ATOM 560 N N . THR A 1 74 ? -4.754 2.032 13.252 1.00 90.75 74 THR A N 1
ATOM 561 C CA . THR A 1 74 ? -4.819 3.312 13.970 1.00 90.75 74 THR A CA 1
ATOM 562 C C . THR A 1 74 ? -6.246 3.845 14.077 1.00 90.75 74 THR A C 1
ATOM 564 O O . THR A 1 74 ? -6.587 4.448 15.089 1.00 90.75 74 THR A O 1
ATOM 567 N N . GLY A 1 75 ? -7.089 3.607 13.069 1.00 87.56 75 GLY A N 1
ATOM 568 C CA . GLY A 1 75 ? -8.432 4.175 12.955 1.00 87.56 75 GLY A CA 1
ATOM 569 C C . GLY A 1 75 ? -8.442 5.681 12.681 1.00 87.56 75 GLY A C 1
ATOM 570 O O . GLY A 1 75 ? -9.418 6.347 13.014 1.00 87.56 75 GLY A O 1
ATOM 571 N N . SER A 1 76 ? -7.354 6.239 12.135 1.00 89.38 76 SER A N 1
ATOM 572 C CA . SER A 1 76 ? -7.234 7.680 11.886 1.00 89.38 76 SER A CA 1
ATOM 573 C C . SER A 1 76 ? -7.670 8.068 10.473 1.00 89.38 76 SER A C 1
ATOM 575 O O . SER A 1 76 ? -7.323 7.423 9.477 1.00 89.38 76 SER A O 1
ATOM 577 N N . VAL A 1 77 ? -8.372 9.198 10.388 1.00 93.06 77 VAL A N 1
ATOM 578 C CA . VAL A 1 77 ? -8.783 9.831 9.127 1.00 93.06 77 VAL A CA 1
ATOM 579 C C . VAL A 1 77 ? -7.565 10.224 8.289 1.00 93.06 77 VAL A C 1
ATOM 581 O O . VAL A 1 77 ? -7.575 10.024 7.079 1.00 93.06 77 VAL A O 1
ATOM 584 N N . PHE A 1 78 ? -6.483 10.694 8.923 1.00 93.94 78 PHE A N 1
ATOM 585 C CA . PHE A 1 78 ? -5.259 11.106 8.227 1.00 93.94 78 PHE A CA 1
ATOM 586 C C . PHE A 1 78 ? -4.673 9.971 7.377 1.00 93.94 78 PHE A C 1
ATOM 588 O O . PHE A 1 78 ? -4.465 10.137 6.177 1.00 93.94 78 PHE A O 1
ATOM 595 N N . TRP A 1 79 ? -4.490 8.784 7.966 1.00 93.75 79 TRP A N 1
ATOM 596 C CA . TRP A 1 79 ? -3.961 7.621 7.243 1.00 93.75 79 TRP A CA 1
ATOM 597 C C . TRP A 1 79 ? -4.907 7.142 6.140 1.00 93.75 79 TRP A C 1
ATOM 599 O O . TRP A 1 79 ? -4.453 6.658 5.105 1.00 93.75 79 TRP A O 1
ATOM 609 N N . SER A 1 80 ? -6.213 7.317 6.329 1.00 93.56 80 SER A N 1
ATOM 610 C CA . SER A 1 80 ? -7.229 6.953 5.338 1.00 93.56 80 SER A CA 1
ATOM 611 C C . SER A 1 80 ? -7.197 7.891 4.124 1.00 93.56 80 SER A C 1
ATOM 613 O O . SER A 1 80 ? -7.247 7.420 2.991 1.00 93.56 80 SER A O 1
ATOM 615 N N . ILE A 1 81 ? -6.992 9.197 4.338 1.00 94.81 81 ILE A N 1
ATOM 616 C CA . ILE A 1 81 ? -6.760 10.173 3.260 1.00 94.81 81 ILE A CA 1
ATOM 617 C C . ILE A 1 81 ? -5.446 9.870 2.532 1.00 94.81 81 ILE A C 1
ATOM 619 O O . ILE A 1 81 ? -5.431 9.827 1.306 1.00 94.81 81 ILE A O 1
ATOM 623 N N . CYS A 1 82 ? -4.354 9.588 3.254 1.00 94.69 82 CYS A N 1
ATOM 624 C CA . CYS A 1 82 ? -3.096 9.176 2.620 1.00 94.69 82 CYS A CA 1
ATOM 625 C C . CYS A 1 82 ? -3.272 7.911 1.765 1.00 94.69 82 CYS A C 1
ATOM 627 O O . CYS A 1 82 ? -2.706 7.823 0.678 1.00 94.69 82 CYS A O 1
ATOM 629 N N . THR A 1 83 ? -4.083 6.953 2.227 1.00 94.44 83 THR A N 1
ATOM 630 C CA . THR A 1 83 ? -4.425 5.747 1.457 1.00 94.44 83 THR A CA 1
ATOM 631 C C . THR A 1 83 ? -5.186 6.107 0.181 1.00 94.44 83 THR A C 1
ATOM 633 O O . THR A 1 83 ? -4.854 5.588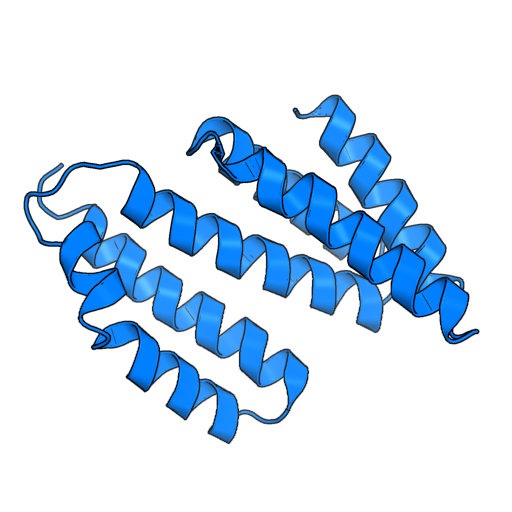 -0.879 1.00 94.44 83 THR A O 1
ATOM 636 N N . ALA A 1 84 ? -6.155 7.024 0.252 1.00 94.50 84 ALA A N 1
ATOM 637 C CA . ALA A 1 84 ? -6.907 7.485 -0.916 1.00 94.50 84 ALA A CA 1
ATOM 638 C C . ALA A 1 84 ? -6.023 8.234 -1.933 1.00 94.50 84 ALA A C 1
ATOM 640 O O . ALA A 1 84 ? -6.148 8.007 -3.131 1.00 94.50 84 ALA A O 1
ATOM 641 N N . ILE A 1 85 ? -5.072 9.056 -1.473 1.00 94.75 85 ILE A N 1
ATOM 642 C CA . ILE A 1 85 ? -4.087 9.721 -2.346 1.00 94.75 85 ILE A CA 1
ATOM 643 C C . ILE A 1 85 ? -3.163 8.690 -3.015 1.00 94.75 85 ILE A C 1
ATOM 645 O O . ILE A 1 85 ? -2.893 8.780 -4.210 1.00 94.75 85 ILE A O 1
ATOM 649 N N . SER A 1 86 ? -2.701 7.683 -2.268 1.00 94.06 86 SER A N 1
ATOM 650 C CA . SER A 1 86 ? -1.904 6.582 -2.830 1.00 94.06 86 SER A CA 1
ATOM 651 C C . SER A 1 86 ? -2.705 5.757 -3.845 1.00 94.06 86 SER A C 1
ATOM 653 O O . SER A 1 86 ? -2.173 5.353 -4.876 1.00 94.06 86 SER A O 1
ATOM 655 N N . TYR A 1 87 ? -4.000 5.553 -3.593 1.00 94.19 87 TYR A N 1
ATOM 656 C CA . TYR A 1 87 ? -4.908 4.909 -4.536 1.00 94.19 87 TYR A CA 1
ATOM 657 C C . TYR A 1 87 ? -5.097 5.746 -5.808 1.00 94.19 87 TYR A C 1
ATOM 659 O O . TYR A 1 87 ? -4.991 5.203 -6.900 1.00 94.19 87 TYR A O 1
ATOM 667 N N . PHE A 1 88 ? -5.266 7.064 -5.698 1.00 93.81 88 PHE A N 1
ATOM 668 C CA . PHE A 1 88 ? -5.311 7.961 -6.858 1.00 93.81 88 PHE A CA 1
ATOM 669 C C . PHE A 1 88 ? -4.030 7.890 -7.706 1.00 93.81 88 PHE A C 1
ATOM 671 O O . PHE A 1 88 ? -4.078 7.812 -8.937 1.00 93.81 88 PHE A O 1
ATOM 678 N N . TYR A 1 89 ? -2.867 7.833 -7.051 1.00 93.44 89 TYR A N 1
ATOM 679 C CA . TYR A 1 89 ? -1.600 7.613 -7.744 1.00 93.44 89 TYR A CA 1
ATOM 680 C C . TYR A 1 89 ? -1.586 6.279 -8.508 1.00 93.44 89 TYR A C 1
ATOM 682 O O . TYR A 1 89 ? -1.117 6.217 -9.640 1.00 93.44 89 TYR A O 1
ATOM 690 N N . MET A 1 90 ? -2.169 5.221 -7.943 1.00 92.62 90 MET A N 1
ATOM 691 C CA . MET A 1 90 ? -2.310 3.944 -8.640 1.00 92.62 90 MET A CA 1
ATOM 692 C C . MET A 1 90 ? -3.259 4.024 -9.846 1.00 92.62 90 MET A C 1
ATOM 694 O O . MET A 1 90 ? -2.918 3.500 -10.904 1.00 92.62 90 MET A O 1
ATOM 698 N N . VAL A 1 91 ? -4.414 4.688 -9.712 1.00 92.31 91 VAL A N 1
ATOM 699 C CA . V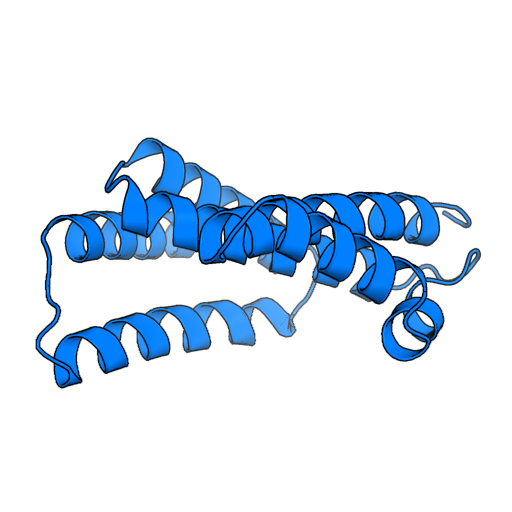AL A 1 91 ? -5.388 4.872 -10.810 1.00 92.31 91 VAL A CA 1
ATOM 700 C C . VAL A 1 91 ? -4.739 5.574 -12.004 1.00 92.31 91 VAL A C 1
ATOM 702 O O . VAL A 1 91 ? -4.916 5.148 -13.143 1.00 92.31 91 VAL A O 1
ATOM 705 N N . SER A 1 92 ? -3.936 6.608 -11.744 1.00 90.44 92 SER A N 1
ATOM 706 C CA . SER A 1 92 ? -3.219 7.343 -12.795 1.00 90.44 92 SER A CA 1
ATOM 707 C C . SER A 1 92 ? -2.022 6.585 -13.386 1.00 90.44 92 SER A C 1
ATOM 709 O O . SER A 1 92 ? -1.658 6.838 -14.533 1.00 90.44 92 SER A O 1
ATOM 711 N N . ALA A 1 93 ? -1.416 5.652 -12.642 1.00 88.00 93 ALA A N 1
ATOM 712 C CA . ALA A 1 93 ? -0.259 4.884 -13.102 1.00 88.00 93 ALA A CA 1
ATOM 713 C C . ALA A 1 93 ? -0.629 3.621 -13.903 1.00 88.00 93 ALA A C 1
ATOM 715 O O . ALA A 1 93 ? 0.066 3.289 -14.864 1.00 88.00 93 ALA A O 1
ATOM 716 N N . TRP A 1 94 ? -1.675 2.879 -13.514 1.00 90.69 94 TRP A N 1
ATOM 717 C CA . TRP A 1 94 ? -2.006 1.594 -14.142 1.00 90.69 94 TRP A CA 1
ATOM 718 C C . TRP A 1 94 ? -3.470 1.179 -13.962 1.00 90.69 94 TRP A C 1
ATOM 720 O O . TRP A 1 94 ? -4.042 1.287 -12.881 1.00 90.69 94 TRP A O 1
ATOM 730 N N . GLY A 1 95 ? -4.053 0.570 -15.003 1.00 86.81 95 GLY A N 1
ATOM 731 C CA . GLY A 1 95 ? -5.442 0.083 -15.013 1.00 86.81 95 GLY A CA 1
ATOM 732 C C . GLY A 1 95 ? -5.759 -1.032 -14.003 1.00 86.81 95 GLY A C 1
ATOM 733 O O . GLY A 1 95 ? -6.922 -1.363 -13.788 1.00 86.81 95 GLY A O 1
ATOM 734 N N . GLY A 1 96 ? -4.754 -1.602 -13.334 1.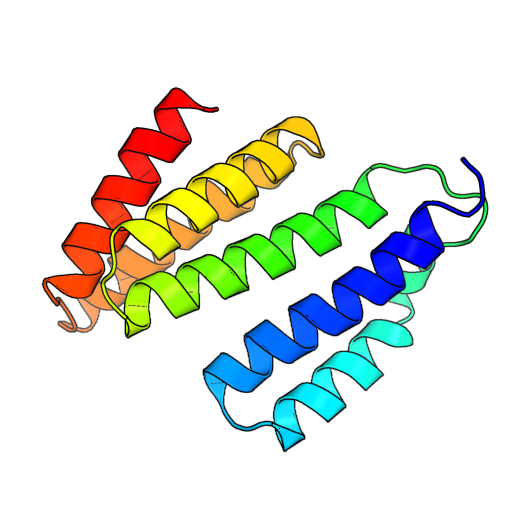00 84.06 96 GLY A N 1
ATOM 735 C CA . GLY A 1 96 ? -4.957 -2.596 -12.279 1.00 84.06 96 GLY A CA 1
ATOM 736 C C . GLY A 1 96 ? -5.471 -2.034 -10.951 1.00 84.06 96 GLY A C 1
ATOM 737 O O . GLY A 1 96 ? -5.621 -2.797 -9.998 1.00 84.06 96 GLY A O 1
ATOM 738 N N . TYR A 1 97 ? -5.799 -0.740 -10.859 1.00 88.69 97 TYR A N 1
ATOM 739 C CA . TYR A 1 97 ? -6.502 -0.169 -9.701 1.00 88.69 97 TYR A CA 1
ATOM 740 C C . TYR A 1 97 ? -7.826 -0.896 -9.390 1.00 88.69 97 TYR A C 1
ATOM 742 O O . TYR A 1 97 ? -8.228 -0.974 -8.227 1.00 88.69 97 TYR A O 1
ATOM 750 N N . VAL A 1 98 ? -8.450 -1.513 -10.406 1.00 91.25 98 VAL A N 1
ATOM 751 C CA . VAL A 1 98 ? -9.637 -2.376 -10.268 1.00 91.25 98 VAL A CA 1
ATOM 752 C C . VAL A 1 98 ? -9.385 -3.521 -9.278 1.00 91.25 98 VAL A C 1
ATOM 754 O O . VAL A 1 98 ? -10.295 -3.942 -8.566 1.00 91.25 98 VAL A O 1
ATOM 757 N N . PHE A 1 99 ? -8.148 -4.008 -9.163 1.00 91.38 99 PHE A N 1
ATOM 758 C CA . PHE A 1 99 ? -7.797 -5.020 -8.170 1.00 91.38 99 PHE A CA 1
ATOM 759 C C . PHE A 1 99 ? -7.905 -4.477 -6.739 1.00 91.38 99 PHE A C 1
ATOM 761 O O . PHE A 1 99 ? -8.506 -5.119 -5.880 1.00 91.38 99 PHE A O 1
ATOM 768 N N . ILE A 1 100 ? -7.392 -3.269 -6.487 1.00 92.50 100 ILE A N 1
ATOM 769 C CA . ILE A 1 100 ? -7.395 -2.652 -5.152 1.00 92.50 100 ILE A CA 1
ATOM 770 C C . ILE A 1 100 ? -8.825 -2.348 -4.696 1.00 92.50 100 ILE A C 1
ATOM 772 O O . ILE A 1 100 ? -9.200 -2.693 -3.573 1.00 92.50 100 ILE A O 1
ATOM 776 N N . ILE A 1 101 ? -9.638 -1.747 -5.571 1.00 91.88 101 ILE A N 1
ATOM 777 C CA . ILE A 1 101 ? -11.012 -1.360 -5.225 1.00 91.88 101 ILE A CA 1
ATOM 778 C C . ILE A 1 101 ? -11.935 -2.563 -5.016 1.00 91.88 101 ILE A C 1
ATOM 780 O O . ILE A 1 101 ? -12.944 -2.418 -4.343 1.00 91.88 101 ILE A O 1
ATOM 784 N N . ASN A 1 102 ? -11.595 -3.748 -5.533 1.00 94.00 102 ASN A N 1
ATOM 785 C CA . ASN A 1 102 ? -12.327 -4.984 -5.240 1.00 94.00 102 ASN A CA 1
ATOM 786 C C . ASN A 1 102 ? -11.789 -5.698 -3.992 1.00 94.00 102 ASN A C 1
ATOM 788 O O . ASN A 1 102 ? -12.565 -6.217 -3.189 1.00 94.00 102 ASN A O 1
ATOM 792 N N . LEU A 1 103 ? -10.468 -5.705 -3.787 1.00 93.75 103 LEU A N 1
ATOM 793 C CA . LEU A 1 103 ? -9.845 -6.419 -2.673 1.00 93.75 103 LEU A CA 1
ATOM 794 C C . LEU A 1 103 ? -10.102 -5.739 -1.321 1.00 93.75 103 LEU A C 1
ATOM 796 O O . LEU A 1 103 ? -10.311 -6.432 -0.326 1.00 93.75 103 LEU A O 1
ATOM 800 N N .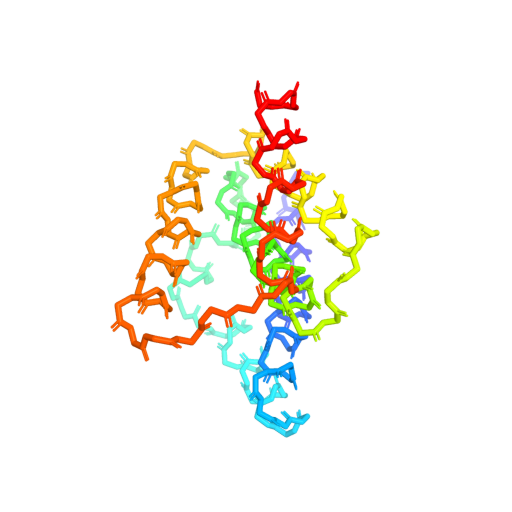 ILE A 1 104 ? -10.140 -4.403 -1.267 1.00 94.00 104 ILE A N 1
ATOM 801 C CA . ILE A 1 104 ? -10.418 -3.667 -0.022 1.00 94.00 104 ILE A CA 1
ATOM 802 C C . ILE A 1 104 ? -11.839 -3.955 0.510 1.00 94.00 104 ILE A C 1
ATOM 804 O O . ILE A 1 104 ? -11.954 -4.375 1.666 1.00 94.00 104 ILE A O 1
ATOM 808 N N . PRO A 1 105 ? -12.924 -3.813 -0.279 1.00 93.62 105 PRO A N 1
ATOM 809 C CA . PRO A 1 105 ? -14.263 -4.212 0.148 1.00 93.62 105 PRO A CA 1
ATOM 810 C C . PRO A 1 105 ? -14.365 -5.700 0.464 1.00 93.62 105 PRO A C 1
ATOM 812 O O . PRO A 1 105 ? -15.010 -6.046 1.447 1.00 93.62 105 PRO A O 1
ATOM 815 N N . LEU A 1 106 ? -13.701 -6.578 -0.301 1.00 95.31 106 LEU A N 1
ATOM 816 C CA . LEU A 1 106 ? -13.665 -8.012 0.003 1.00 95.31 106 LEU A CA 1
ATOM 817 C C . LEU A 1 106 ? -13.060 -8.272 1.391 1.00 95.31 106 LEU A C 1
ATOM 819 O O . LEU A 1 106 ? -13.601 -9.057 2.168 1.00 95.31 106 LEU A O 1
ATOM 823 N N . HIS A 1 107 ? -11.968 -7.586 1.733 1.00 94.00 107 HIS A N 1
ATOM 824 C CA . HIS A 1 107 ? -11.343 -7.676 3.050 1.00 94.00 107 HIS A CA 1
ATOM 825 C C . HIS A 1 107 ? -12.276 -7.182 4.165 1.00 94.00 107 HIS A C 1
ATOM 827 O O . HIS A 1 107 ? -12.422 -7.847 5.192 1.00 94.00 107 HIS A O 1
ATOM 833 N N . VAL A 1 108 ? -12.953 -6.050 3.953 1.00 94.56 108 VAL A N 1
ATOM 834 C CA . VAL A 1 108 ? -13.955 -5.514 4.888 1.00 94.56 108 VAL A CA 1
ATOM 835 C C . VAL A 1 108 ? -15.128 -6.482 5.052 1.00 94.56 108 VAL A C 1
ATOM 837 O O . VAL A 1 108 ? -15.532 -6.775 6.174 1.00 94.56 108 VAL A O 1
ATOM 840 N N . PHE A 1 109 ? -15.633 -7.037 3.955 1.00 94.50 109 PHE A N 1
ATOM 841 C CA . PHE A 1 109 ? -16.725 -8.004 3.946 1.00 94.50 109 PHE A CA 1
ATOM 842 C C . PHE A 1 109 ? -16.356 -9.292 4.691 1.00 94.50 109 PHE A C 1
ATOM 844 O O . PHE A 1 109 ? -17.127 -9.767 5.524 1.00 94.50 109 PHE A O 1
ATOM 851 N N . ALA A 1 110 ? -15.145 -9.812 4.485 1.00 94.81 110 ALA A N 1
ATOM 852 C CA . ALA A 1 110 ? -14.640 -10.955 5.240 1.00 94.81 110 ALA A CA 1
ATOM 853 C C . ALA A 1 110 ? -14.553 -10.658 6.750 1.00 94.81 110 ALA A C 1
ATOM 855 O O . ALA A 1 110 ? -14.906 -11.509 7.568 1.00 94.81 110 ALA A O 1
ATOM 856 N N . LEU A 1 111 ? -14.136 -9.446 7.142 1.00 92.81 111 LEU A N 1
ATOM 857 C CA . LEU A 1 111 ? -14.127 -9.019 8.548 1.00 92.81 111 LEU A CA 1
ATOM 858 C C . LEU A 1 111 ? -15.535 -8.932 9.150 1.00 92.81 111 LEU A C 1
ATOM 860 O O . LEU A 1 111 ? -15.706 -9.287 10.318 1.00 92.81 111 LEU A O 1
ATOM 864 N N . LEU A 1 112 ? -16.536 -8.525 8.364 1.00 93.06 112 LEU A N 1
ATOM 865 C CA . LEU A 1 112 ? -17.940 -8.529 8.782 1.00 93.06 112 LEU A CA 1
ATOM 866 C C . LEU A 1 112 ? -18.467 -9.955 8.995 1.00 93.06 112 LEU A C 1
ATOM 868 O O . LEU A 1 112 ? -19.074 -10.213 10.031 1.00 93.06 112 LEU A O 1
ATOM 872 N N . ILE A 1 113 ? -18.177 -10.891 8.080 1.00 95.50 113 ILE A N 1
ATOM 873 C CA . ILE A 1 113 ? -18.567 -12.308 8.221 1.00 95.50 113 ILE A CA 1
ATOM 874 C C . ILE A 1 113 ? -17.932 -12.937 9.467 1.00 95.50 113 ILE A C 1
ATOM 876 O O . ILE A 1 113 ? -18.588 -13.677 10.194 1.00 95.50 113 ILE A O 1
ATOM 880 N N . MET A 1 114 ? -16.669 -12.613 9.756 1.00 94.81 114 MET A N 1
ATOM 881 C CA . MET A 1 114 ? -15.981 -13.072 10.969 1.00 94.81 114 MET A CA 1
ATOM 882 C C . MET A 1 114 ? -16.486 -12.400 12.262 1.00 94.81 114 MET A C 1
ATOM 884 O O . MET A 1 114 ? -15.958 -12.687 13.336 1.00 94.81 114 MET A O 1
ATOM 888 N N . GLY A 1 115 ? -17.450 -11.474 12.184 1.00 92.19 115 GLY A N 1
ATOM 889 C CA . GLY A 1 115 ? -17.978 -10.738 13.336 1.00 92.19 115 GLY A CA 1
ATOM 890 C C . GLY A 1 115 ? -17.000 -9.721 13.936 1.00 92.19 115 GLY A C 1
ATOM 891 O O . GLY A 1 115 ? -17.207 -9.246 15.049 1.00 92.19 115 GLY A O 1
ATOM 892 N N . ARG A 1 116 ? -15.923 -9.361 13.224 1.00 91.19 116 ARG A N 1
ATOM 893 C CA . ARG A 1 116 ? -14.867 -8.447 13.698 1.00 91.19 116 ARG A CA 1
ATOM 894 C C . ARG A 1 116 ? -15.114 -7.004 13.262 1.00 91.19 116 ARG A C 1
ATOM 896 O O . ARG A 1 116 ? -14.217 -6.330 12.753 1.00 91.19 116 ARG A O 1
ATOM 903 N N . PHE A 1 117 ? -16.335 -6.519 13.459 1.00 90.44 117 PHE A N 1
ATOM 904 C CA . PHE A 1 117 ? -16.662 -5.124 13.182 1.00 90.44 117 PHE A CA 1
ATOM 905 C C . PHE A 1 117 ? -16.066 -4.192 14.247 1.00 90.44 117 PHE A C 1
ATOM 907 O O . PHE A 1 117 ? -16.103 -4.472 15.443 1.00 90.44 117 PHE A O 1
ATOM 914 N N . SER A 1 118 ? -15.525 -3.056 13.810 1.00 91.25 118 SER A N 1
ATOM 915 C CA . SER A 1 118 ? -15.001 -2.013 14.690 1.00 91.25 118 SER A CA 1
ATOM 916 C C . SER A 1 118 ? -15.265 -0.637 14.089 1.00 91.25 118 SER A C 1
ATOM 918 O O . SER A 1 118 ? -15.213 -0.466 12.870 1.00 91.25 118 SER A O 1
ATOM 920 N N . GLN A 1 119 ? -15.456 0.369 14.945 1.00 91.69 119 GLN A N 1
ATOM 921 C CA . GLN A 1 119 ? -15.571 1.773 14.529 1.00 91.69 119 GLN A CA 1
ATOM 922 C C . GLN A 1 119 ? -14.356 2.234 13.708 1.00 91.69 119 GLN A C 1
ATOM 924 O O . GLN A 1 119 ? -14.501 2.999 12.760 1.00 91.69 119 GLN A O 1
ATOM 929 N N . ARG A 1 120 ? -13.159 1.703 14.002 1.00 92.81 120 ARG A N 1
ATOM 930 C CA . ARG A 1 120 ? -11.937 2.011 13.239 1.00 92.81 120 ARG A CA 1
ATOM 931 C C . ARG A 1 120 ? -12.048 1.576 11.782 1.00 92.81 120 ARG A C 1
ATOM 933 O O . ARG A 1 120 ? -11.638 2.316 10.894 1.00 92.81 120 ARG A O 1
ATOM 940 N N . LEU A 1 121 ? -12.624 0.399 11.546 1.00 92.69 121 LEU A N 1
ATOM 941 C CA . LEU A 1 121 ? -12.849 -0.139 10.209 1.00 92.69 121 LEU A CA 1
ATOM 942 C C . LEU A 1 121 ? -13.907 0.677 9.463 1.00 92.69 121 LEU A C 1
ATOM 944 O O . LEU A 1 121 ? -13.698 1.002 8.299 1.00 92.69 121 LEU A O 1
ATOM 948 N N . PHE A 1 122 ? -14.984 1.078 10.144 1.00 92.88 122 PHE A N 1
ATOM 949 C CA . PHE A 1 122 ? -16.016 1.931 9.554 1.00 92.88 122 PHE A CA 1
ATOM 950 C C . PHE A 1 122 ? -15.463 3.288 9.100 1.00 92.88 122 PHE A C 1
ATOM 952 O O . PHE A 1 122 ? -15.657 3.670 7.946 1.00 92.88 122 PHE A O 1
ATOM 959 N N . VAL A 1 123 ? -14.731 3.989 9.974 1.00 93.94 123 VAL A N 1
ATOM 960 C CA . VAL A 1 123 ? -14.124 5.292 9.652 1.00 93.94 123 VAL A CA 1
ATOM 961 C C . VAL A 1 123 ? -13.111 5.151 8.516 1.00 93.94 123 VAL A C 1
ATOM 963 O O . VAL A 1 123 ? -13.166 5.907 7.549 1.00 93.94 123 VAL A O 1
ATOM 966 N N . SER A 1 124 ? -12.225 4.155 8.600 1.00 93.50 124 SER A N 1
ATOM 967 C CA . SER A 1 124 ? -11.170 3.934 7.605 1.00 93.50 124 SER A CA 1
ATOM 968 C C . SER A 1 124 ? -11.738 3.648 6.217 1.00 93.50 124 SER A C 1
ATOM 970 O O . SER A 1 124 ? -11.332 4.275 5.241 1.00 93.50 124 SER A O 1
ATOM 972 N N . TYR A 1 125 ? -12.715 2.739 6.133 1.00 94.81 125 TYR A N 1
ATOM 973 C CA . TYR A 1 125 ? -13.340 2.359 4.870 1.00 94.81 125 TYR A CA 1
ATOM 974 C C . TYR A 1 125 ? -14.184 3.489 4.275 1.00 94.81 125 TYR A C 1
ATOM 976 O O . TYR A 1 125 ? -14.059 3.774 3.089 1.00 94.81 125 TYR A O 1
ATOM 984 N N . SER A 1 126 ? -14.999 4.167 5.088 1.00 94.25 126 SER A N 1
ATOM 985 C CA . SER A 1 126 ? -15.891 5.226 4.595 1.00 94.25 126 SER A CA 1
ATOM 986 C C . SER A 1 126 ? -15.104 6.413 4.042 1.00 94.25 126 SER A C 1
ATOM 988 O O . SER A 1 126 ? -15.403 6.898 2.953 1.00 94.25 126 SER A O 1
ATOM 990 N N . VAL A 1 127 ? -14.060 6.852 4.757 1.00 94.25 127 VAL A N 1
ATOM 991 C CA . VAL A 1 127 ? -13.186 7.940 4.291 1.00 94.25 127 VAL A CA 1
ATOM 992 C C . VAL A 1 127 ? -12.435 7.521 3.031 1.00 94.25 127 VAL A C 1
ATOM 994 O O . VAL A 1 127 ? -12.413 8.280 2.065 1.00 94.25 127 VAL A O 1
ATOM 997 N N . PHE A 1 128 ? -11.855 6.316 3.016 1.00 94.06 128 PHE A N 1
ATOM 998 C CA . PHE A 1 128 ? -11.159 5.793 1.841 1.00 94.06 128 PHE A CA 1
ATOM 999 C C . PHE A 1 128 ? -12.074 5.739 0.613 1.00 94.06 128 PHE A C 1
ATOM 1001 O O . PHE A 1 128 ? -11.675 6.193 -0.452 1.00 94.06 128 PHE A O 1
ATOM 1008 N N . TYR A 1 129 ? -13.297 5.227 0.762 1.00 93.75 129 TYR A N 1
ATOM 1009 C CA . TYR A 1 129 ? -14.228 5.062 -0.349 1.00 93.75 129 TYR A CA 1
ATOM 1010 C C . TYR A 1 129 ? -14.709 6.405 -0.905 1.00 93.75 129 TYR A C 1
ATOM 1012 O O . TYR A 1 129 ? -14.656 6.614 -2.112 1.00 93.75 129 TYR A O 1
ATOM 1020 N N . ILE A 1 130 ? -15.120 7.343 -0.042 1.00 94.75 130 ILE A N 1
ATOM 1021 C CA . ILE A 1 130 ? -15.613 8.659 -0.480 1.00 94.75 130 ILE A CA 1
ATOM 1022 C C . ILE A 1 130 ? -14.494 9.457 -1.155 1.00 94.75 130 ILE A C 1
ATOM 1024 O O . ILE A 1 130 ? -14.673 9.957 -2.262 1.00 94.75 130 ILE A O 1
ATOM 1028 N N . VAL A 1 131 ? -13.332 9.572 -0.505 1.00 93.50 131 VAL A N 1
ATOM 1029 C CA . VAL A 1 131 ? -12.209 10.351 -1.049 1.00 93.50 131 VAL A CA 1
ATOM 1030 C C . VAL A 1 131 ? -11.617 9.656 -2.274 1.00 93.50 131 VAL A C 1
ATOM 1032 O O . VAL A 1 131 ? -11.307 10.318 -3.258 1.00 93.50 131 VAL A O 1
ATOM 1035 N N . GLY A 1 132 ? -11.497 8.328 -2.244 1.00 90.75 132 GLY A N 1
ATOM 1036 C CA . GLY A 1 132 ? -11.005 7.538 -3.368 1.00 90.75 132 GLY A CA 1
ATOM 1037 C C . GLY A 1 132 ? -11.888 7.660 -4.608 1.00 90.75 132 GLY A C 1
ATOM 1038 O O . GLY A 1 132 ? -11.348 7.778 -5.698 1.00 90.75 132 GLY A O 1
ATOM 1039 N N . LEU A 1 133 ? -13.215 7.698 -4.443 1.00 91.12 133 LEU A N 1
ATOM 1040 C CA . LEU A 1 133 ? -14.168 7.904 -5.539 1.00 91.12 133 LEU A CA 1
ATOM 1041 C C . LEU A 1 133 ? -14.133 9.335 -6.093 1.00 91.12 133 LEU A C 1
ATOM 1043 O O . LEU A 1 133 ? -14.304 9.535 -7.287 1.00 91.12 133 LEU A O 1
ATOM 1047 N N . LEU A 1 134 ? -13.928 10.340 -5.236 1.00 91.94 134 LEU A N 1
ATOM 1048 C CA . LEU A 1 134 ? -13.800 11.732 -5.684 1.00 91.94 134 LEU A CA 1
ATOM 1049 C C . LEU A 1 134 ? -12.515 11.979 -6.478 1.00 91.94 134 LEU A C 1
ATOM 1051 O O . LEU A 1 134 ? -12.480 12.880 -7.311 1.00 91.94 134 LEU A O 1
ATOM 1055 N N . LEU A 1 135 ? -11.456 11.231 -6.168 1.00 86.81 135 LEU A N 1
ATOM 1056 C CA . LEU A 1 135 ? -10.166 11.356 -6.834 1.00 86.81 135 LEU A CA 1
ATOM 1057 C C . LEU A 1 135 ? -10.050 10.465 -8.080 1.00 86.81 135 LEU A C 1
ATOM 1059 O O . LEU A 1 135 ? -9.224 10.773 -8.930 1.00 86.81 135 LEU A O 1
ATOM 1063 N N . SER A 1 136 ? -10.815 9.373 -8.183 1.00 70.50 136 SER A N 1
ATOM 1064 C CA . SER A 1 136 ? -10.730 8.407 -9.293 1.00 70.50 136 SER A CA 1
ATOM 1065 C C . SER A 1 136 ? -11.247 8.928 -10.625 1.00 70.50 136 SER A C 1
ATOM 1067 O O . SER A 1 136 ? -12.312 9.583 -10.608 1.00 70.50 136 SER A O 1
#

pLDDT: mean 91.22, std 4.69, range [68.69, 95.94]

Secondary structure (DSSP, 8-state):
-TTHHHHHHHHHHHHHHHHHHHHS-HHHHHHHHHHHHH-HHHHTTS-TT---THHHHHHHHHHHHHHHHHHHHHT-HHHHHHHHHHHHHHHHH-TTHHHHHHHHHHHHHHHHHTT---HHHHHHHHHHHHHHHHH-

Sequence (136 aa):
CVFLAPVFSGLTAISTYLLTAELWSRGAGLFAACFIAIVPGYSSRSVAGSYDNEGIAIFALQLTYFLWLRSLKTGSVFWSICTAISYFYMVSAWGGYVFIINLIPLHVFALLIMGRFSQRLFVSYSVFYIVGLLLS

Foldseek 3Di:
DQCPLVVLLLLLLVLQLLLQCLVDHNVRSNVRSVCSSPPVVSCVCRHRHNPALVSVLSSLVSNLNSLLSVQLVVLDLVSLLVSLVSLLVNVVRDPCSVVVVVVLVVVVVVCVVVVNDDNSSVSSVVSNVVSNVVSD

InterPro domains:
  IPR003674 Oligosaccharyl transferase, STT3 subunit [PTHR13872] (1-136)
  IPR048307 Oligosaccharyl transferase STT3, N-terminal domain [PF02516] (1-134)